Protein AF-A0A926CLF3-F1 (afdb_monomer)

Foldseek 3Di:
DDDDPPPPQPPAPPLCVVVPCLSVLQVVLDPDPLSNVLLSQLSVLCRVVLSVLSVVPDDPVLSVLLSVLSSQLSSVLSVCCVVPVVCSVPRSVVSLLVQLPVLHDDGDPDVDPVSVVSSSVSSPSSNVVVVVVVVPD

Solvent-accessible surface area (backbone atoms only — not comparable to full-atom values): 8177 Å² total; per-residue (Å²): 144,78,83,65,87,84,68,75,61,76,83,70,62,79,91,46,70,84,55,71,59,62,83,46,44,23,68,73,51,37,87,50,83,82,38,36,63,58,30,47,52,51,47,60,67,45,45,64,56,55,54,47,52,72,71,65,77,62,52,70,69,58,50,47,55,43,50,56,39,50,53,51,52,52,37,52,53,48,49,48,37,67,80,36,63,73,53,68,77,52,59,68,68,62,52,50,53,61,42,38,73,71,40,34,75,84,63,86,85,64,89,41,71,66,57,49,54,52,36,32,53,40,33,45,50,51,49,51,50,52,56,56,59,65,72,73,114

Secondary structure (DSSP, 8-state):
----TT-------GGGTTSTTTTTHHHHH-SSGGGHHHHHHHHHHHHHHHHHHHHTT--HHHHHHHHHHHHHHHHHHHHHHHH-GGGGGS-HHHHHHHHHTTTSPPPTT---HHHHHHHHHHHHHHHHHHHHHHTT-

Sequence (137 aa):
MALNPDSRGLALPAQLSWCRDLAEWPQSWMGDERDLVPGQRIVEYFTPFLLHLAGSGLTKKTIGKHVDNLWVLGGEIIRDLQETPKLRKKPVNELIDTLLENDGPLIYHCDSEEQQRSFESTCRKLRRYLNASATGA

pLDDT: mean 82.44, std 14.93, range [28.55, 93.94]

Structure (mmCIF, N/CA/C/O backbone):
data_AF-A0A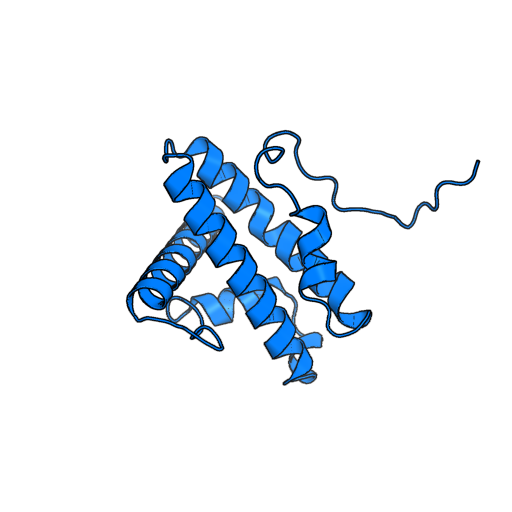926CLF3-F1
#
_entry.id   AF-A0A926CLF3-F1
#
loop_
_atom_site.group_PDB
_atom_site.id
_atom_site.type_symbol
_atom_site.label_atom_id
_atom_site.label_alt_id
_atom_site.label_comp_id
_atom_site.label_asym_id
_atom_site.label_entity_id
_atom_site.label_seq_id
_atom_site.pdbx_PDB_ins_code
_atom_site.Cartn_x
_atom_site.Cartn_y
_atom_site.Cartn_z
_atom_site.occupancy
_atom_site.B_iso_or_equiv
_atom_site.auth_seq_id
_atom_site.auth_comp_id
_atom_site.auth_asym_id
_atom_site.auth_atom_id
_atom_site.pdbx_PDB_model_num
ATOM 1 N N . MET A 1 1 ? -22.265 -8.783 -29.197 1.00 40.84 1 MET A N 1
ATOM 2 C CA . MET A 1 1 ? -21.859 -9.975 -28.428 1.00 40.84 1 MET A CA 1
ATOM 3 C C . MET A 1 1 ? -20.439 -10.332 -28.826 1.00 40.84 1 MET A C 1
ATOM 5 O O . MET A 1 1 ? -20.251 -10.881 -29.897 1.00 40.84 1 MET A O 1
ATOM 9 N N . ALA A 1 2 ? -19.473 -9.912 -28.010 1.00 28.55 2 ALA A N 1
ATOM 10 C CA . ALA A 1 2 ? -18.128 -10.474 -27.880 1.00 28.55 2 ALA A CA 1
ATOM 11 C C . ALA A 1 2 ? -17.471 -9.709 -26.721 1.00 28.55 2 ALA A C 1
ATOM 13 O O . ALA A 1 2 ? -16.859 -8.664 -26.916 1.00 28.55 2 ALA A O 1
ATOM 14 N N . LEU A 1 3 ? -17.731 -10.165 -25.493 1.00 34.22 3 LEU A N 1
ATOM 15 C CA . LEU A 1 3 ? -16.943 -9.750 -24.336 1.00 34.22 3 LEU A CA 1
ATOM 16 C C . LEU A 1 3 ? -15.541 -10.318 -24.547 1.00 34.22 3 LEU A C 1
ATOM 18 O O . LEU A 1 3 ? -15.386 -11.516 -24.777 1.00 34.22 3 LEU A O 1
ATOM 22 N N . ASN A 1 4 ? -14.551 -9.435 -24.542 1.00 34.44 4 ASN A N 1
ATOM 23 C CA . ASN A 1 4 ? -13.152 -9.784 -24.707 1.00 34.44 4 ASN A CA 1
ATOM 24 C C . ASN A 1 4 ? -12.712 -10.629 -23.487 1.00 34.44 4 ASN A C 1
ATOM 26 O O . ASN A 1 4 ? -12.852 -10.152 -22.360 1.00 34.44 4 ASN A O 1
ATOM 30 N N . PRO A 1 5 ? -12.214 -11.868 -23.652 1.00 43.22 5 PRO A N 1
ATOM 31 C CA . PRO A 1 5 ? -11.853 -12.730 -22.522 1.00 43.22 5 PRO A CA 1
ATOM 32 C C . PRO A 1 5 ? -10.560 -12.309 -21.797 1.00 43.22 5 PRO A C 1
ATOM 34 O O . PRO A 1 5 ? -10.250 -12.871 -20.749 1.00 43.22 5 PRO A O 1
ATOM 37 N N . ASP A 1 6 ? -9.842 -11.301 -22.304 1.00 40.44 6 ASP A N 1
ATOM 38 C CA . ASP A 1 6 ? -8.654 -10.714 -21.659 1.00 40.44 6 ASP A CA 1
ATOM 39 C C . ASP A 1 6 ? -8.958 -9.510 -20.755 1.00 40.44 6 ASP A C 1
ATOM 41 O O . ASP A 1 6 ? -8.068 -8.906 -20.163 1.00 40.44 6 ASP A O 1
ATOM 45 N N . SER A 1 7 ? -10.235 -9.186 -20.560 1.00 40.91 7 SER A N 1
ATOM 46 C CA . SER A 1 7 ? -10.665 -8.312 -19.472 1.00 40.91 7 SER A CA 1
ATOM 47 C C . SER A 1 7 ? -10.861 -9.140 -18.205 1.00 40.91 7 SER A C 1
ATOM 49 O O . SER A 1 7 ? -11.968 -9.228 -17.676 1.00 40.91 7 SER A O 1
ATOM 51 N N . ARG A 1 8 ? -9.786 -9.733 -17.670 1.00 48.91 8 ARG A N 1
ATOM 52 C CA . ARG A 1 8 ? -9.758 -10.072 -16.239 1.00 48.91 8 ARG A CA 1
ATOM 53 C C . ARG A 1 8 ? -9.668 -8.763 -15.455 1.00 48.91 8 ARG A C 1
ATOM 55 O O . ARG A 1 8 ? -8.658 -8.463 -14.834 1.00 48.91 8 ARG A O 1
ATOM 62 N N . GLY A 1 9 ? -10.722 -7.950 -15.540 1.00 49.75 9 GLY A N 1
ATOM 63 C CA . GLY A 1 9 ? -10.945 -6.892 -14.574 1.00 49.75 9 GLY A CA 1
ATOM 64 C C . GLY A 1 9 ? -10.895 -7.543 -13.202 1.00 49.75 9 GLY A C 1
ATOM 65 O O . GLY A 1 9 ? -11.458 -8.626 -13.023 1.00 49.75 9 GLY A O 1
ATOM 66 N N . LEU A 1 10 ? -10.153 -6.930 -12.283 1.00 55.97 10 LEU A N 1
ATOM 67 C CA . LEU A 1 10 ? -10.054 -7.362 -10.895 1.00 55.97 10 LEU A CA 1
ATOM 68 C C . LEU A 1 10 ? -11.455 -7.725 -10.391 1.00 55.97 10 LEU A C 1
ATOM 70 O O . LEU A 1 10 ? -12.305 -6.853 -10.213 1.00 55.97 10 LEU A O 1
ATOM 74 N N . ALA A 1 11 ? -11.718 -9.020 -10.212 1.00 59.66 11 ALA A N 1
ATOM 75 C CA . ALA A 1 11 ? -12.968 -9.487 -9.637 1.00 59.66 11 ALA A CA 1
ATOM 76 C C . ALA A 1 11 ? -12.892 -9.215 -8.134 1.00 59.66 11 ALA A C 1
ATOM 78 O O . ALA A 1 11 ? -12.460 -10.059 -7.350 1.00 59.66 11 ALA A O 1
ATOM 79 N N . LEU A 1 12 ? -13.228 -7.985 -7.745 1.00 61.72 12 LEU A N 1
ATOM 80 C CA . LEU A 1 12 ? -13.168 -7.569 -6.355 1.00 61.72 12 LEU A CA 1
ATOM 81 C C . LEU A 1 12 ? -14.244 -8.303 -5.539 1.00 61.72 12 LEU A C 1
ATOM 83 O O . LEU A 1 12 ? -15.390 -8.415 -5.987 1.00 61.72 12 LEU A O 1
ATOM 87 N N . PRO A 1 13 ? -13.919 -8.777 -4.325 1.00 65.56 13 PRO A N 1
ATOM 88 C CA . PRO A 1 13 ? -14.912 -9.348 -3.427 1.00 65.56 13 PRO A CA 1
ATOM 89 C C . PRO A 1 13 ? -16.046 -8.349 -3.165 1.00 65.56 13 PRO A C 1
ATOM 91 O O . PRO A 1 13 ? -15.790 -7.188 -2.848 1.00 65.56 13 PRO A O 1
ATOM 94 N N . ALA A 1 14 ? -17.305 -8.801 -3.189 1.00 65.25 14 ALA A N 1
ATOM 95 C CA . ALA A 1 14 ? -18.475 -7.954 -2.894 1.00 65.25 14 ALA A CA 1
ATOM 96 C C . ALA A 1 14 ? -18.398 -7.266 -1.508 1.00 65.25 14 ALA A C 1
ATOM 98 O O . ALA A 1 14 ? -18.999 -6.214 -1.270 1.00 65.25 14 ALA A O 1
ATOM 99 N N . GLN A 1 15 ? -17.604 -7.844 -0.602 1.00 65.75 15 GLN A N 1
ATOM 100 C CA . GLN A 1 15 ? -17.283 -7.327 0.730 1.00 65.75 15 GLN A CA 1
ATOM 101 C C . GLN A 1 15 ? -16.465 -6.024 0.709 1.00 65.75 15 GLN A C 1
ATOM 103 O O . GLN A 1 15 ? -16.390 -5.356 1.736 1.00 65.75 15 GLN A O 1
ATOM 108 N N . LEU A 1 16 ? -15.881 -5.646 -0.434 1.00 70.94 16 LEU A N 1
ATOM 109 C CA . LEU A 1 16 ? -15.154 -4.390 -0.642 1.00 70.94 16 LEU A CA 1
ATOM 110 C C . LEU A 1 16 ? -15.981 -3.334 -1.387 1.00 70.94 16 LEU A C 1
ATOM 112 O O . LEU A 1 16 ? -15.436 -2.326 -1.812 1.00 70.94 16 LEU A O 1
ATOM 116 N N . SER A 1 17 ? -17.302 -3.501 -1.497 1.00 69.38 17 SER A N 1
ATOM 117 C CA . SER A 1 17 ? -18.197 -2.518 -2.140 1.00 69.38 17 SER A CA 1
ATOM 118 C C . SER A 1 17 ? -18.160 -1.112 -1.516 1.00 69.38 17 SER A C 1
ATOM 120 O O . SER A 1 17 ? -18.571 -0.140 -2.147 1.00 69.38 17 SER A O 1
ATOM 122 N N . TRP A 1 18 ? -17.657 -0.987 -0.284 1.00 72.88 18 TRP A N 1
ATOM 123 C CA . TRP A 1 18 ? -17.410 0.290 0.391 1.00 72.88 18 TRP A CA 1
ATOM 124 C C . TRP A 1 18 ? -16.099 0.965 -0.044 1.00 72.88 18 TRP A C 1
ATOM 126 O O . TRP A 1 18 ? -15.971 2.180 0.098 1.00 72.88 18 TRP A O 1
ATOM 136 N N . CYS A 1 19 ? -15.139 0.199 -0.564 1.00 74.44 19 CYS A N 1
ATOM 137 C CA . CYS A 1 19 ? -13.892 0.686 -1.139 1.00 74.44 19 CYS A CA 1
ATOM 138 C C . CYS A 1 19 ? -14.175 1.026 -2.605 1.00 74.44 19 CYS A C 1
ATOM 140 O O . CYS A 1 19 ? -13.873 0.257 -3.520 1.00 74.44 19 CYS A O 1
ATOM 142 N N . ARG A 1 20 ? -14.879 2.148 -2.805 1.00 66.38 20 ARG A N 1
ATOM 143 C CA . ARG A 1 20 ? -15.137 2.661 -4.150 1.00 66.38 20 ARG A CA 1
ATOM 144 C C . ARG A 1 20 ? -13.801 2.901 -4.851 1.00 66.38 20 ARG A C 1
ATOM 146 O O . ARG A 1 20 ? -12.815 3.265 -4.218 1.00 66.38 20 ARG A O 1
ATOM 153 N N . ASP A 1 21 ? -13.792 2.605 -6.143 1.00 79.81 21 ASP A N 1
ATOM 154 C CA . ASP A 1 21 ? -12.700 2.918 -7.065 1.00 79.81 21 ASP A CA 1
ATOM 155 C C . ASP A 1 21 ? -11.460 2.014 -6.961 1.00 79.81 21 ASP A C 1
ATOM 157 O O . ASP A 1 21 ? -10.524 2.185 -7.730 1.00 79.81 21 ASP A O 1
ATOM 161 N N . LEU A 1 22 ? -11.463 0.964 -6.124 1.00 83.88 22 LEU A N 1
ATOM 162 C CA . LEU A 1 22 ? -10.347 0.001 -6.038 1.00 83.88 22 LEU A CA 1
ATOM 163 C C . LEU A 1 22 ? -9.999 -0.646 -7.397 1.00 83.88 22 LEU A C 1
ATOM 165 O O . LEU A 1 22 ? -8.839 -0.943 -7.671 1.00 83.88 22 LEU A O 1
ATOM 169 N N . ALA A 1 23 ? -10.994 -0.834 -8.270 1.00 83.81 23 ALA A N 1
ATOM 170 C CA . ALA A 1 23 ? -10.795 -1.337 -9.633 1.00 83.81 23 ALA A CA 1
ATOM 171 C C . ALA A 1 23 ? -10.183 -0.295 -10.591 1.00 83.81 23 ALA A C 1
ATOM 173 O O . ALA A 1 23 ? -9.659 -0.674 -11.635 1.00 83.81 23 ALA A O 1
ATOM 174 N N . GLU A 1 24 ? -10.258 0.989 -10.239 1.00 89.44 24 GLU A N 1
ATOM 175 C CA . GLU A 1 24 ? -9.757 2.135 -11.009 1.00 89.44 24 GLU A CA 1
ATOM 176 C C . GLU A 1 24 ? -8.393 2.632 -10.504 1.00 89.44 24 GLU A C 1
ATOM 178 O O . GLU A 1 24 ? -7.736 3.443 -11.163 1.00 89.44 24 GLU A O 1
ATOM 183 N N . TRP A 1 25 ? -7.939 2.150 -9.340 1.00 93.19 25 TRP A N 1
ATOM 184 C CA . TRP A 1 25 ? -6.631 2.486 -8.776 1.00 93.19 25 TRP A CA 1
ATOM 185 C C . TRP A 1 25 ? -5.475 2.260 -9.760 1.00 93.19 25 TRP A C 1
ATOM 187 O O . TRP A 1 25 ? -4.689 3.192 -9.935 1.00 93.19 25 TRP A O 1
ATOM 197 N N . PRO A 1 26 ? -5.373 1.111 -10.467 1.00 93.38 26 PRO A N 1
ATOM 198 C CA . PRO A 1 26 ? -4.283 0.893 -11.416 1.00 93.38 26 PRO A CA 1
ATOM 199 C C . PRO A 1 26 ? -4.234 1.964 -12.509 1.00 93.38 26 PRO A C 1
ATOM 201 O O . PRO A 1 26 ? -3.154 2.425 -12.859 1.00 93.38 26 PRO A O 1
ATOM 204 N N . GLN A 1 27 ? -5.392 2.389 -13.019 1.00 92.06 27 GLN A N 1
ATOM 205 C CA . GLN A 1 27 ? -5.517 3.427 -14.043 1.00 92.06 27 GLN A CA 1
ATOM 206 C C . GLN A 1 27 ? -5.185 4.814 -13.491 1.00 92.06 27 GLN A C 1
ATOM 208 O O . GLN A 1 27 ? -4.634 5.634 -14.215 1.00 92.06 27 GLN A O 1
ATOM 213 N N . SER A 1 28 ? -5.499 5.069 -12.221 1.00 92.56 28 SER A N 1
ATOM 214 C CA . SER A 1 28 ? -5.221 6.347 -11.561 1.00 92.56 28 SER A CA 1
ATOM 215 C C . SER A 1 28 ? -3.735 6.544 -11.250 1.00 92.56 28 SER A C 1
ATOM 217 O O . SER A 1 28 ? -3.258 7.674 -11.268 1.00 92.56 28 SER A O 1
ATOM 219 N N . TRP A 1 29 ? -2.995 5.467 -10.968 1.00 93.94 29 TRP A N 1
ATOM 220 C CA . TRP A 1 29 ? -1.541 5.525 -10.754 1.00 93.94 29 TRP A CA 1
ATOM 221 C C . TRP A 1 29 ? -0.731 5.472 -12.051 1.00 93.94 29 TRP A C 1
ATOM 223 O O . TRP A 1 29 ? 0.441 5.841 -12.064 1.00 93.94 29 TRP A O 1
ATOM 233 N N . MET A 1 30 ? -1.335 4.958 -13.124 1.00 92.00 30 MET A N 1
ATOM 234 C CA . MET A 1 30 ? -0.681 4.726 -14.405 1.00 92.00 30 MET A CA 1
ATOM 235 C C . MET A 1 30 ? -0.090 6.023 -14.977 1.00 92.00 30 MET A C 1
ATOM 237 O O . MET A 1 30 ? -0.823 6.970 -15.252 1.00 92.00 30 MET A O 1
ATOM 241 N N . GLY A 1 31 ? 1.219 6.038 -15.244 1.00 87.62 31 GLY A N 1
ATOM 242 C CA . GLY A 1 31 ? 1.815 7.054 -16.121 1.00 87.62 31 GLY A CA 1
ATOM 243 C C . GLY A 1 31 ? 1.781 6.618 -17.584 1.00 87.62 31 GLY A C 1
ATOM 244 O O . GLY A 1 31 ? 1.526 7.435 -18.466 1.00 87.62 31 GLY A O 1
ATOM 245 N N . ASP A 1 32 ? 1.981 5.322 -17.842 1.00 89.31 32 ASP A N 1
ATOM 246 C CA . ASP A 1 32 ? 1.775 4.695 -19.148 1.00 89.31 32 ASP A CA 1
ATOM 247 C C . ASP A 1 32 ? 1.236 3.259 -19.026 1.00 89.31 32 ASP A C 1
ATOM 249 O O . ASP A 1 32 ? 1.292 2.653 -17.959 1.00 89.31 32 ASP A O 1
ATOM 253 N N . GLU A 1 33 ? 0.739 2.681 -20.124 1.00 90.81 33 GLU A N 1
ATOM 254 C CA . GLU A 1 33 ? 0.053 1.375 -20.129 1.00 90.81 33 GLU A CA 1
ATOM 255 C C . GLU A 1 33 ? 0.845 0.222 -19.486 1.00 90.81 33 GLU A C 1
ATOM 257 O O . GLU A 1 33 ? 0.250 -0.749 -19.011 1.00 90.81 33 GLU A O 1
ATOM 262 N N . ARG A 1 34 ? 2.181 0.312 -19.419 1.00 89.88 34 ARG A N 1
ATOM 263 C CA . ARG A 1 34 ? 3.030 -0.719 -18.800 1.00 89.88 34 ARG A CA 1
ATOM 264 C C . ARG A 1 34 ? 2.851 -0.787 -17.287 1.00 89.88 34 ARG A C 1
ATOM 266 O O . ARG A 1 34 ? 3.222 -1.798 -16.692 1.00 89.88 34 ARG A O 1
ATOM 273 N N . ASP A 1 35 ? 2.288 0.250 -16.676 1.00 90.81 35 ASP A N 1
ATOM 274 C CA . ASP A 1 35 ? 2.047 0.330 -15.237 1.00 90.81 35 ASP A CA 1
ATOM 275 C C . ASP A 1 35 ? 0.718 -0.319 -14.824 1.00 90.81 35 ASP A C 1
ATOM 277 O O . ASP A 1 35 ? 0.533 -0.635 -13.650 1.00 90.81 35 ASP A O 1
ATOM 281 N N . LEU A 1 36 ? -0.181 -0.609 -15.77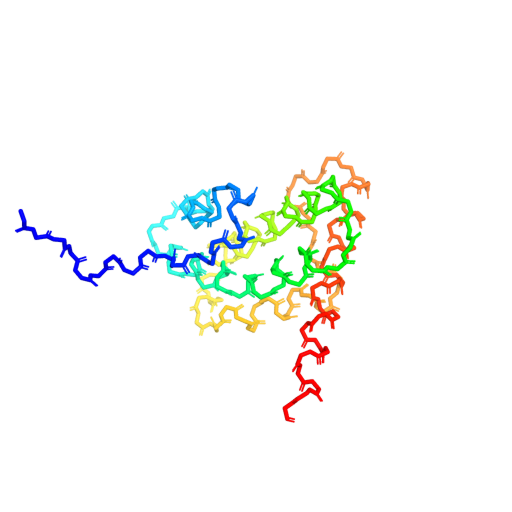5 1.00 91.75 36 LEU A N 1
ATOM 282 C CA . LEU A 1 36 ? -1.481 -1.223 -15.480 1.00 91.75 36 LEU A CA 1
ATOM 283 C C . LEU A 1 36 ? -1.345 -2.609 -14.859 1.00 91.75 36 LEU A C 1
ATOM 285 O O . LEU A 1 36 ? -2.003 -2.907 -13.864 1.00 91.75 36 LEU A O 1
ATOM 289 N N . VAL A 1 37 ? -0.495 -3.462 -15.436 1.00 91.12 37 VAL A N 1
ATOM 290 C CA . VAL A 1 37 ? -0.295 -4.826 -14.927 1.00 91.12 37 VAL A CA 1
ATOM 291 C C . VAL A 1 37 ? 0.324 -4.795 -13.523 1.00 91.12 37 VAL A C 1
ATOM 293 O O . VAL A 1 37 ? -0.252 -5.416 -12.629 1.00 91.12 37 VAL A O 1
ATOM 296 N N . PRO A 1 38 ? 1.424 -4.057 -13.259 1.00 91.19 38 PRO A N 1
ATOM 297 C CA . PRO A 1 38 ? 1.905 -3.834 -11.898 1.00 91.19 38 PRO A CA 1
ATOM 298 C C . PRO A 1 38 ? 0.833 -3.273 -10.957 1.00 91.19 38 PRO A C 1
ATOM 300 O O . PRO A 1 38 ? 0.660 -3.807 -9.865 1.00 91.19 38 PRO A O 1
ATOM 303 N N . GLY A 1 39 ? 0.063 -2.271 -11.390 1.00 92.56 39 GLY A N 1
ATOM 304 C CA . GLY A 1 39 ? -1.009 -1.667 -10.598 1.00 92.56 39 GLY A CA 1
ATOM 305 C C . GLY A 1 39 ? -2.083 -2.675 -10.190 1.00 92.56 39 GLY A C 1
ATOM 306 O O . GLY A 1 39 ? -2.476 -2.728 -9.027 1.00 92.56 39 GLY A O 1
ATOM 307 N N . GLN A 1 40 ? -2.503 -3.550 -11.108 1.00 92.31 40 GLN A N 1
ATOM 308 C CA . GLN A 1 40 ? -3.443 -4.630 -10.797 1.00 92.31 40 GLN A CA 1
ATOM 309 C C . GLN A 1 40 ? -2.866 -5.600 -9.764 1.00 92.31 40 GLN A C 1
ATOM 311 O O . GLN A 1 40 ? -3.558 -5.959 -8.813 1.00 92.31 40 GLN A O 1
ATOM 316 N N . ARG A 1 41 ? -1.586 -5.975 -9.892 1.00 91.25 41 ARG A N 1
ATOM 317 C CA . ARG A 1 41 ? -0.914 -6.845 -8.912 1.00 91.25 41 ARG A CA 1
ATOM 318 C C . ARG A 1 41 ? -0.824 -6.211 -7.529 1.00 91.25 41 ARG A C 1
ATOM 320 O O . ARG A 1 41 ? -0.994 -6.917 -6.540 1.00 91.25 41 ARG A O 1
ATOM 327 N N . ILE A 1 42 ? -0.594 -4.901 -7.448 1.00 92.62 42 ILE A N 1
ATOM 328 C CA . ILE A 1 42 ? -0.613 -4.161 -6.178 1.00 92.62 42 ILE A CA 1
ATOM 329 C C . ILE A 1 42 ? -2.005 -4.256 -5.537 1.00 92.62 42 ILE A C 1
ATOM 331 O O . ILE A 1 42 ? -2.118 -4.588 -4.358 1.00 92.62 42 ILE A O 1
ATOM 335 N N . VAL A 1 43 ? -3.075 -4.033 -6.309 1.00 92.12 43 VAL A N 1
ATOM 336 C CA . VAL A 1 43 ? -4.454 -4.143 -5.803 1.00 92.12 43 VAL A CA 1
ATOM 337 C C . VAL A 1 43 ? -4.774 -5.565 -5.331 1.00 92.12 43 VAL A C 1
ATOM 339 O O . VAL A 1 43 ? -5.328 -5.738 -4.242 1.00 92.12 43 VAL A O 1
ATOM 342 N N . GLU A 1 44 ? -4.395 -6.592 -6.099 1.00 90.44 44 GLU A N 1
ATOM 343 C CA . GLU A 1 44 ? -4.529 -7.999 -5.684 1.00 90.44 44 GLU A CA 1
ATOM 344 C C . GLU A 1 44 ? -3.814 -8.249 -4.352 1.00 90.44 44 GLU A C 1
ATOM 346 O O . GLU A 1 44 ? -4.377 -8.879 -3.459 1.00 90.44 44 GLU A O 1
ATOM 351 N N . TYR A 1 45 ? -2.607 -7.704 -4.192 1.00 90.50 45 TYR A N 1
ATOM 352 C CA . TYR A 1 45 ? -1.798 -7.860 -2.987 1.00 90.50 45 TYR A CA 1
ATOM 353 C C . TYR A 1 45 ? -2.405 -7.147 -1.764 1.00 90.50 45 TYR A C 1
ATOM 355 O O . TYR A 1 45 ? -2.373 -7.676 -0.654 1.00 90.50 45 TYR A O 1
ATOM 363 N N . PHE A 1 46 ? -3.020 -5.975 -1.944 1.00 91.81 46 PHE A N 1
ATOM 364 C CA . PHE A 1 46 ? -3.689 -5.246 -0.857 1.00 91.81 46 PHE A CA 1
ATOM 365 C C . PHE A 1 46 ? -5.060 -5.821 -0.479 1.00 91.81 46 PHE A C 1
ATOM 367 O O . PHE A 1 46 ? -5.514 -5.639 0.654 1.00 91.81 46 PHE A O 1
ATOM 374 N N . THR A 1 47 ? -5.725 -6.535 -1.389 1.00 90.62 47 THR A N 1
ATOM 375 C CA . THR A 1 47 ? -7.105 -7.018 -1.212 1.00 90.62 47 THR A CA 1
ATOM 376 C C . THR A 1 47 ? -7.318 -7.854 0.066 1.00 90.62 47 THR A C 1
ATOM 378 O O . THR A 1 47 ? -8.254 -7.547 0.814 1.00 90.62 47 THR A O 1
ATOM 381 N N . PRO A 1 48 ? -6.477 -8.854 0.408 1.00 91.19 48 PRO A N 1
ATOM 382 C CA . PRO A 1 48 ? -6.631 -9.618 1.650 1.00 91.19 48 PRO A CA 1
ATOM 383 C C . PRO A 1 48 ? -6.534 -8.748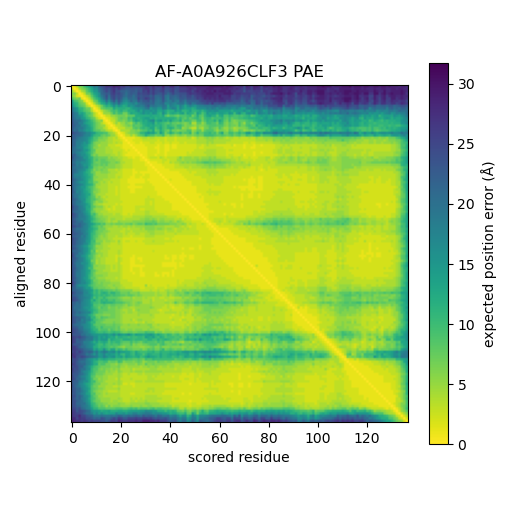 2.911 1.00 91.19 48 PRO A C 1
ATOM 385 O O . PRO A 1 48 ? -7.304 -8.924 3.859 1.00 91.19 48 PRO A O 1
ATOM 388 N N . PHE A 1 49 ? -5.640 -7.758 2.907 1.00 91.81 49 PHE A N 1
ATOM 389 C CA . PHE A 1 49 ? -5.495 -6.825 4.020 1.00 91.81 49 PHE A CA 1
ATOM 390 C C . PHE A 1 49 ? -6.712 -5.898 4.153 1.00 91.81 49 PHE A C 1
ATOM 392 O O . PHE A 1 49 ? -7.194 -5.676 5.264 1.00 91.81 49 PHE A O 1
ATOM 399 N N . LEU A 1 50 ? -7.273 -5.412 3.042 1.00 91.19 50 LEU A N 1
ATOM 400 C CA . LEU A 1 50 ? -8.511 -4.621 3.045 1.00 91.19 50 LEU A CA 1
ATOM 401 C C . LEU A 1 50 ? -9.695 -5.408 3.630 1.00 91.19 50 LEU A C 1
ATOM 403 O O . LEU A 1 50 ? -10.462 -4.873 4.434 1.00 91.19 50 LEU A O 1
ATOM 407 N N . LEU A 1 51 ? -9.812 -6.695 3.289 1.00 90.12 51 LEU A N 1
ATOM 408 C CA . LEU A 1 51 ? -10.808 -7.592 3.885 1.00 90.12 51 LEU A CA 1
ATOM 409 C C . LEU A 1 51 ? -10.575 -7.778 5.391 1.00 90.12 51 LEU A C 1
ATOM 411 O O . LEU A 1 51 ? -11.525 -7.740 6.175 1.00 90.12 51 LEU A O 1
ATOM 415 N N . HIS A 1 52 ? -9.317 -7.923 5.812 1.00 90.81 52 HIS A N 1
ATOM 416 C CA . HIS A 1 52 ? -8.966 -7.999 7.227 1.00 90.81 52 HIS A CA 1
ATOM 417 C C . HIS A 1 52 ? -9.340 -6.717 7.985 1.00 90.81 52 HIS A C 1
ATOM 419 O O . HIS A 1 52 ? -9.912 -6.794 9.073 1.00 90.81 52 HIS A O 1
ATOM 425 N N . LEU A 1 53 ? -9.096 -5.537 7.405 1.00 90.81 53 LEU A N 1
ATOM 426 C CA . LEU A 1 53 ? -9.500 -4.260 7.999 1.00 90.81 53 LEU A CA 1
ATOM 427 C C . LEU A 1 53 ? -11.018 -4.188 8.201 1.00 90.81 53 LEU A C 1
ATOM 429 O O . LEU A 1 53 ? -11.457 -3.790 9.282 1.00 90.81 53 LEU A O 1
ATOM 433 N N . ALA A 1 54 ? -11.808 -4.635 7.222 1.00 87.50 54 ALA A N 1
ATOM 434 C CA . ALA A 1 54 ? -13.265 -4.693 7.335 1.00 87.50 54 ALA A CA 1
ATOM 435 C C . ALA A 1 54 ? -13.743 -5.615 8.475 1.00 87.50 54 ALA A C 1
ATOM 437 O O . ALA A 1 54 ? -14.730 -5.304 9.141 1.00 87.50 54 ALA A O 1
ATOM 438 N N . GLY A 1 55 ? -13.029 -6.715 8.738 1.00 87.06 55 GLY A N 1
ATOM 439 C CA . GLY A 1 55 ? -13.328 -7.650 9.830 1.00 87.06 55 GLY A CA 1
ATOM 440 C C . GLY A 1 55 ? -12.758 -7.263 11.201 1.00 87.06 55 GLY A C 1
ATOM 441 O O . GLY A 1 55 ? -13.117 -7.870 12.204 1.00 87.06 55 GLY A O 1
ATOM 442 N N . SER A 1 56 ? -11.881 -6.258 11.275 1.00 86.06 56 SER A N 1
ATOM 443 C CA . SER A 1 56 ? -11.102 -5.933 12.486 1.00 86.06 56 SER A CA 1
ATOM 444 C C . SER A 1 56 ? -11.833 -5.080 13.537 1.00 86.06 56 SER A C 1
ATOM 446 O O . SER A 1 56 ? -11.235 -4.691 14.538 1.00 86.06 56 SER A O 1
ATOM 448 N N . GLY A 1 57 ? -13.112 -4.752 13.316 1.00 86.31 57 GLY A N 1
ATOM 449 C CA . GLY A 1 57 ? -13.918 -3.938 14.238 1.00 86.31 57 GLY A CA 1
ATOM 450 C C . GLY A 1 57 ? -13.567 -2.442 14.259 1.00 86.31 57 GLY A C 1
ATOM 451 O O . GLY A 1 57 ? -14.043 -1.706 15.122 1.00 86.31 57 GLY A O 1
ATOM 452 N N . LEU A 1 58 ? -12.737 -1.970 13.322 1.00 88.94 58 LEU A N 1
ATOM 453 C CA . LEU A 1 58 ? -12.388 -0.555 13.190 1.00 88.94 58 LEU A CA 1
ATOM 454 C C . LEU A 1 58 ? -13.578 0.286 12.720 1.00 88.94 58 LEU A C 1
ATOM 456 O O . LEU A 1 58 ? -14.461 -0.169 11.994 1.00 88.94 58 LEU A O 1
ATOM 460 N N . THR A 1 59 ? -13.562 1.570 13.083 1.00 90.44 59 THR A N 1
ATOM 461 C CA . THR A 1 59 ? -14.559 2.517 12.575 1.00 90.44 59 THR A CA 1
ATOM 462 C C . THR A 1 59 ? -14.381 2.741 11.071 1.00 90.44 59 THR A C 1
ATOM 464 O O . THR A 1 59 ? -13.258 2.724 10.561 1.00 90.44 59 THR A O 1
ATOM 467 N N . LYS A 1 60 ? -15.476 3.060 10.365 1.00 87.81 60 LYS A N 1
ATOM 468 C CA . LYS A 1 60 ? -15.439 3.404 8.930 1.00 87.81 60 LYS A CA 1
ATOM 469 C C . LYS A 1 60 ? -14.442 4.524 8.617 1.00 87.81 60 LYS A C 1
ATOM 471 O O . LYS A 1 60 ? -13.744 4.449 7.616 1.00 87.81 60 LYS A O 1
ATOM 476 N N . LYS A 1 61 ? -14.334 5.527 9.500 1.00 89.69 61 LYS A N 1
ATOM 477 C CA . LYS A 1 61 ? -13.377 6.638 9.364 1.00 89.69 61 LYS A CA 1
ATOM 478 C C . LYS A 1 61 ? -11.929 6.141 9.387 1.00 89.69 61 LYS A C 1
ATOM 480 O O . LYS A 1 61 ? -11.120 6.561 8.569 1.00 89.69 61 LYS A O 1
ATOM 485 N N . THR A 1 62 ? -11.602 5.241 10.315 1.00 90.19 62 THR A N 1
ATOM 486 C CA . THR A 1 62 ? -10.254 4.667 10.431 1.00 90.19 62 THR A CA 1
ATOM 487 C C . THR A 1 62 ? -9.924 3.756 9.253 1.00 90.19 62 THR A C 1
ATOM 489 O O . THR A 1 62 ? -8.810 3.811 8.743 1.00 90.19 62 THR A O 1
ATOM 492 N N . ILE A 1 63 ? -10.887 2.942 8.809 1.00 90.31 63 ILE A N 1
ATOM 493 C CA . ILE A 1 63 ? -10.727 2.095 7.622 1.00 90.31 63 ILE A CA 1
ATOM 494 C C . ILE A 1 63 ? -10.475 2.969 6.390 1.00 90.31 63 ILE A C 1
ATOM 496 O O . ILE A 1 63 ? -9.502 2.721 5.689 1.00 90.31 63 ILE A O 1
ATOM 500 N N . GLY A 1 64 ? -11.272 4.024 6.185 1.00 90.12 64 GLY A N 1
ATOM 501 C CA . GLY A 1 64 ? -11.075 4.990 5.099 1.00 90.12 64 GLY A CA 1
ATOM 502 C C . GLY A 1 64 ? -9.661 5.566 5.091 1.00 90.12 64 G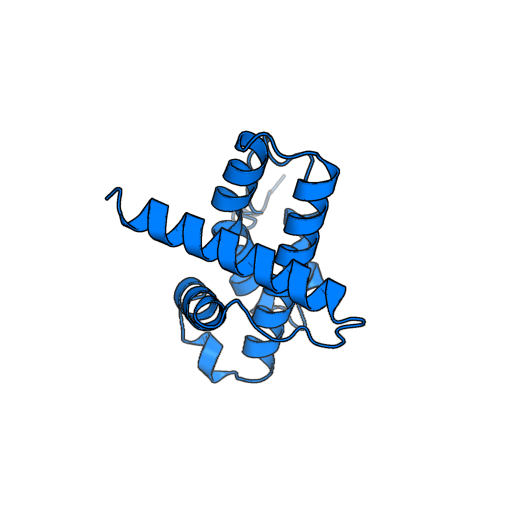LY A C 1
ATOM 503 O O . GLY A 1 64 ? -8.968 5.444 4.093 1.00 90.12 64 GLY A O 1
ATOM 504 N N . LYS A 1 65 ? -9.161 6.029 6.246 1.00 91.62 65 LYS A N 1
ATOM 505 C CA . LYS A 1 65 ? -7.784 6.543 6.350 1.00 91.62 65 LYS A CA 1
ATOM 506 C C . LYS A 1 65 ? -6.729 5.508 5.936 1.00 91.62 65 LYS A C 1
ATOM 508 O O . LYS A 1 65 ? -5.738 5.860 5.310 1.00 91.62 65 LYS A O 1
ATOM 513 N N . HIS A 1 66 ? -6.902 4.237 6.302 1.00 92.25 66 HIS A N 1
ATOM 514 C CA . HIS A 1 66 ? -5.987 3.176 5.868 1.00 92.25 66 HIS A CA 1
ATOM 515 C C . HIS A 1 66 ? -6.091 2.900 4.366 1.00 92.25 66 HIS A C 1
ATOM 517 O O . HIS A 1 66 ? -5.066 2.670 3.737 1.00 92.25 66 HIS A O 1
ATOM 523 N N . VAL A 1 67 ? -7.295 2.943 3.797 1.00 92.19 67 VAL A N 1
ATOM 524 C CA . VAL A 1 67 ? -7.511 2.804 2.352 1.00 92.19 67 VAL A CA 1
ATOM 525 C C . VAL A 1 67 ? -6.843 3.938 1.583 1.00 92.19 67 VAL A C 1
ATOM 527 O O . VAL A 1 67 ? -6.097 3.652 0.654 1.00 92.19 67 VAL A O 1
ATOM 530 N N . ASP A 1 68 ? -7.010 5.186 2.019 1.00 91.81 68 ASP A N 1
ATOM 531 C CA . ASP A 1 68 ? -6.357 6.346 1.402 1.00 91.81 68 ASP A CA 1
ATOM 532 C C . ASP A 1 68 ? -4.825 6.202 1.445 1.00 91.81 68 ASP A C 1
ATOM 534 O O . ASP A 1 68 ? -4.139 6.403 0.446 1.00 91.81 68 ASP A O 1
ATOM 538 N N . ASN A 1 69 ? -4.272 5.765 2.582 1.00 93.50 69 ASN A N 1
ATOM 539 C CA . ASN A 1 69 ? -2.829 5.530 2.707 1.00 93.50 69 ASN A CA 1
ATOM 540 C C . ASN A 1 69 ? -2.340 4.368 1.822 1.00 93.50 69 ASN A C 1
ATOM 542 O O . ASN A 1 69 ? -1.237 4.440 1.291 1.00 93.50 69 ASN A O 1
ATOM 546 N N . LEU A 1 70 ? -3.130 3.304 1.642 1.00 93.75 70 LEU A N 1
ATOM 547 C CA . LEU A 1 70 ? -2.794 2.224 0.703 1.00 93.75 70 LEU A CA 1
ATOM 548 C C . LEU A 1 70 ? -2.845 2.706 -0.747 1.00 93.75 70 LEU A C 1
ATOM 550 O O . LEU A 1 70 ? -2.018 2.281 -1.551 1.00 93.75 70 LEU A O 1
ATOM 554 N N . TRP A 1 71 ? -3.777 3.605 -1.069 1.00 93.44 71 TRP A N 1
ATOM 555 C CA . TRP A 1 71 ? -3.828 4.226 -2.385 1.00 93.44 71 TRP A CA 1
ATOM 556 C C . TRP A 1 71 ? -2.551 5.020 -2.678 1.00 93.44 71 TRP A C 1
ATOM 558 O O . TRP A 1 71 ? -1.948 4.838 -3.735 1.00 93.44 71 TRP A O 1
ATOM 568 N N . VAL A 1 72 ? -2.087 5.821 -1.712 1.00 92.62 72 VAL A N 1
ATOM 569 C CA . VAL A 1 72 ? -0.806 6.545 -1.802 1.00 92.62 72 VAL A CA 1
ATOM 570 C C . VAL A 1 72 ? 0.366 5.574 -1.960 1.00 92.62 72 VAL A C 1
ATOM 572 O O . VAL A 1 72 ? 1.193 5.763 -2.845 1.00 92.62 72 VAL A O 1
ATOM 575 N N . LEU A 1 73 ? 0.414 4.495 -1.168 1.00 93.06 73 LEU A N 1
ATOM 576 C CA . LEU A 1 73 ? 1.488 3.498 -1.248 1.00 93.06 73 LEU A CA 1
ATOM 577 C C . LEU A 1 73 ? 1.562 2.852 -2.639 1.00 93.06 73 LEU A C 1
ATOM 579 O O . LEU A 1 73 ? 2.653 2.661 -3.167 1.00 93.06 73 LEU A O 1
ATOM 583 N N . GLY A 1 74 ? 0.413 2.536 -3.241 1.00 93.19 74 GLY A N 1
ATOM 584 C CA . GLY A 1 74 ? 0.354 2.028 -4.612 1.00 93.19 74 GLY A CA 1
ATOM 585 C C . GLY A 1 74 ? 0.932 3.011 -5.630 1.00 93.19 74 GLY A C 1
ATOM 586 O O . GLY A 1 74 ? 1.720 2.609 -6.485 1.00 93.19 74 GLY A O 1
ATOM 587 N N . GLY A 1 75 ? 0.611 4.299 -5.488 1.00 92.88 75 GLY A N 1
ATOM 588 C CA . GLY A 1 75 ? 1.181 5.369 -6.308 1.00 92.88 75 GLY A CA 1
ATOM 589 C C . GLY A 1 75 ? 2.704 5.474 -6.186 1.00 92.88 75 GLY A C 1
ATOM 590 O O . GLY A 1 75 ? 3.384 5.534 -7.208 1.00 92.88 75 GLY A O 1
ATOM 591 N N . GLU A 1 76 ? 3.248 5.417 -4.966 1.00 92.38 76 GLU A N 1
ATOM 592 C CA . GLU A 1 76 ? 4.704 5.441 -4.734 1.00 92.38 76 GLU A CA 1
ATOM 593 C C . GLU A 1 76 ? 5.409 4.238 -5.381 1.00 92.38 76 GLU A C 1
ATOM 595 O O . GLU A 1 76 ? 6.448 4.393 -6.017 1.00 92.38 76 GLU A O 1
ATOM 600 N N . ILE A 1 77 ? 4.815 3.040 -5.326 1.00 91.25 77 ILE A N 1
ATOM 601 C CA . ILE A 1 77 ? 5.382 1.855 -5.992 1.00 91.25 77 ILE A CA 1
ATOM 602 C C . ILE A 1 77 ? 5.420 2.045 -7.513 1.00 91.25 77 ILE A C 1
ATOM 604 O O . ILE A 1 77 ? 6.423 1.727 -8.155 1.00 91.25 77 ILE A O 1
ATOM 608 N N . ILE A 1 78 ? 4.336 2.542 -8.118 1.00 92.81 78 ILE A N 1
ATOM 609 C CA . ILE A 1 78 ? 4.302 2.793 -9.567 1.00 92.81 78 ILE A CA 1
ATOM 610 C C . ILE A 1 78 ? 5.308 3.881 -9.954 1.00 92.81 78 ILE A C 1
ATOM 612 O O . ILE A 1 78 ? 6.024 3.727 -10.947 1.00 92.81 78 ILE A O 1
ATOM 616 N N . ARG A 1 79 ? 5.425 4.935 -9.145 1.00 90.75 79 ARG A N 1
ATOM 617 C CA . ARG A 1 79 ? 6.444 5.972 -9.311 1.00 90.75 79 ARG A CA 1
ATOM 618 C C . ARG A 1 79 ? 7.853 5.370 -9.304 1.00 90.75 79 ARG A C 1
ATOM 620 O O . ARG A 1 79 ? 8.606 5.607 -10.247 1.00 90.75 79 ARG A O 1
ATOM 627 N N . ASP A 1 80 ? 8.186 4.527 -8.328 1.00 89.00 80 ASP A N 1
ATOM 628 C CA . ASP A 1 80 ? 9.485 3.846 -8.251 1.00 89.00 80 ASP A CA 1
ATOM 629 C C . ASP A 1 80 ? 9.761 2.979 -9.491 1.00 89.00 80 ASP A C 1
ATOM 631 O O . ASP A 1 80 ? 10.878 2.958 -10.020 1.00 89.00 80 ASP A O 1
ATOM 635 N N . LEU A 1 81 ? 8.741 2.279 -10.004 1.00 90.31 81 LEU A N 1
ATOM 636 C CA . LEU A 1 81 ? 8.849 1.490 -11.237 1.00 90.31 81 LEU A CA 1
ATOM 637 C C . LEU A 1 81 ? 9.143 2.358 -12.469 1.00 90.31 81 LEU A C 1
ATOM 639 O O . LEU A 1 81 ? 9.865 1.913 -13.374 1.00 90.31 81 LEU A O 1
ATOM 643 N N . GLN A 1 82 ? 8.580 3.566 -12.527 1.00 89.75 82 GLN A N 1
ATOM 644 C CA . GLN A 1 82 ? 8.826 4.529 -13.598 1.00 89.75 82 GLN A CA 1
ATOM 645 C C . GLN A 1 82 ? 10.222 5.144 -13.499 1.00 89.75 82 GLN A C 1
ATOM 647 O O . GLN A 1 82 ? 10.953 5.133 -14.492 1.00 89.75 82 GLN A O 1
ATOM 652 N N . GLU A 1 83 ? 10.607 5.628 -12.318 1.00 89.25 83 GLU A N 1
ATOM 653 C CA . GLU A 1 83 ? 11.902 6.273 -12.075 1.00 89.25 83 GLU A CA 1
ATOM 654 C C . GLU A 1 83 ? 13.065 5.280 -12.177 1.00 89.25 83 GLU A C 1
ATOM 656 O O . GLU A 1 83 ? 14.139 5.615 -12.683 1.00 89.25 83 GLU A O 1
ATOM 661 N N . THR A 1 84 ? 12.840 4.026 -11.772 1.00 89.69 84 THR A N 1
ATOM 662 C CA . THR A 1 84 ? 13.846 2.963 -11.807 1.00 89.69 84 THR A CA 1
ATOM 663 C C . THR A 1 84 ? 13.369 1.771 -12.646 1.00 89.69 84 THR A C 1
ATOM 665 O O . THR A 1 84 ? 12.930 0.750 -12.110 1.00 89.69 84 THR A O 1
ATOM 668 N N . PRO A 1 85 ? 13.571 1.791 -13.982 1.00 84.50 85 PRO A N 1
ATOM 669 C CA . PRO A 1 85 ? 13.115 0.724 -14.880 1.00 84.50 85 PRO A CA 1
ATOM 670 C C . PRO A 1 85 ? 13.622 -0.684 -14.535 1.00 84.50 85 PRO A C 1
ATOM 672 O O . PRO A 1 85 ? 13.010 -1.679 -14.920 1.00 84.50 85 PRO A O 1
ATOM 675 N N . LYS A 1 86 ? 14.739 -0.799 -13.803 1.00 87.81 86 LYS A N 1
ATOM 676 C CA . LYS A 1 86 ? 15.276 -2.089 -13.338 1.00 87.81 86 LYS A CA 1
ATOM 677 C C . LYS A 1 86 ? 14.341 -2.792 -12.347 1.00 87.81 86 LYS A C 1
ATOM 679 O O . LYS A 1 86 ? 14.344 -4.021 -12.317 1.00 87.81 86 LYS A O 1
ATOM 684 N N . LEU A 1 87 ? 13.540 -2.045 -11.581 1.00 86.38 87 LEU A N 1
ATOM 685 C CA . LEU A 1 87 ? 12.595 -2.600 -10.608 1.00 86.38 87 LEU A CA 1
ATOM 686 C C . LEU A 1 87 ? 11.452 -3.363 -11.279 1.00 86.38 87 LEU A C 1
ATOM 688 O O . LEU A 1 87 ? 10.956 -4.318 -10.698 1.00 86.38 87 LEU A O 1
ATOM 692 N N . ARG A 1 88 ? 11.121 -3.062 -12.543 1.00 84.12 88 ARG A N 1
ATOM 693 C CA . ARG A 1 88 ? 10.108 -3.811 -13.313 1.00 84.12 88 ARG A CA 1
ATOM 694 C C . ARG A 1 88 ? 10.462 -5.287 -13.542 1.00 84.12 88 ARG A C 1
ATOM 696 O O . ARG A 1 88 ? 9.607 -6.061 -13.955 1.00 84.12 88 ARG A O 1
ATOM 703 N N . LYS A 1 89 ? 11.718 -5.685 -13.303 1.00 85.81 89 LYS A N 1
ATOM 704 C CA . LYS A 1 89 ? 12.148 -7.093 -13.351 1.00 85.81 89 LYS A CA 1
ATOM 705 C C . LYS A 1 89 ? 11.855 -7.848 -12.056 1.00 85.81 89 LYS A C 1
ATOM 707 O O . LYS A 1 89 ? 11.908 -9.075 -12.060 1.00 85.81 89 LYS A O 1
ATOM 712 N N . LYS A 1 90 ? 11.613 -7.129 -10.961 1.00 86.56 90 LYS A N 1
ATOM 713 C CA . LYS A 1 90 ? 11.282 -7.709 -9.665 1.00 86.56 90 LYS A CA 1
ATOM 714 C C . LYS A 1 90 ? 9.778 -7.956 -9.580 1.00 86.56 90 LYS A C 1
ATOM 716 O O . LYS A 1 90 ? 9.000 -7.194 -10.159 1.00 86.56 90 LYS A O 1
ATOM 721 N N . PRO A 1 91 ? 9.350 -9.004 -8.869 1.00 86.12 91 PRO A N 1
ATOM 722 C CA . PRO A 1 91 ? 7.938 -9.218 -8.628 1.00 86.12 91 PRO A CA 1
ATOM 723 C C . PRO A 1 91 ? 7.414 -8.165 -7.629 1.00 86.12 91 PRO A C 1
ATOM 725 O O . PRO A 1 91 ? 8.131 -7.713 -6.737 1.00 86.12 91 PRO A O 1
ATOM 728 N N . VAL A 1 92 ? 6.159 -7.741 -7.803 1.00 85.25 92 VAL A N 1
ATOM 729 C CA . VAL A 1 92 ? 5.551 -6.621 -7.052 1.00 85.25 92 VAL A CA 1
ATOM 730 C C . VAL A 1 92 ? 5.534 -6.860 -5.541 1.00 85.25 92 VAL A C 1
ATOM 732 O O . VAL A 1 92 ? 5.743 -5.928 -4.774 1.00 85.25 92 VAL A O 1
ATOM 735 N N . ASN A 1 93 ? 5.335 -8.102 -5.107 1.00 82.75 93 ASN A N 1
ATOM 736 C CA . ASN A 1 93 ? 5.406 -8.478 -3.696 1.00 82.75 93 ASN A CA 1
ATOM 737 C C . ASN A 1 93 ? 6.783 -8.181 -3.080 1.00 82.75 93 ASN A C 1
ATOM 739 O O . ASN A 1 93 ? 6.830 -7.586 -2.015 1.00 82.75 93 ASN A O 1
ATOM 743 N N . GLU A 1 94 ? 7.887 -8.504 -3.765 1.00 86.19 94 GLU A N 1
ATOM 744 C CA . GLU A 1 94 ? 9.244 -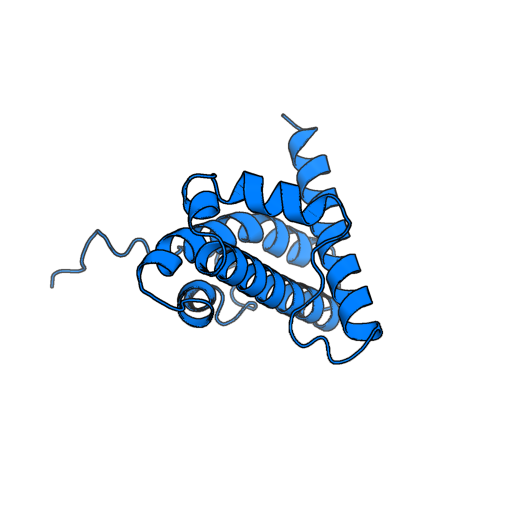8.212 -3.271 1.00 86.19 94 GLU A CA 1
ATOM 745 C C . GLU A 1 94 ? 9.479 -6.699 -3.148 1.00 86.19 94 GLU A C 1
ATOM 747 O O . GLU A 1 94 ? 10.123 -6.242 -2.204 1.00 86.19 94 GLU A O 1
ATOM 752 N N . LEU A 1 95 ? 8.935 -5.909 -4.080 1.00 86.25 95 LEU A N 1
ATOM 753 C CA . LEU A 1 95 ? 9.010 -4.447 -4.019 1.00 86.25 95 LEU A CA 1
ATOM 754 C C . LEU A 1 95 ? 8.255 -3.903 -2.804 1.00 86.25 95 LEU A C 1
ATOM 756 O O . LEU A 1 95 ? 8.802 -3.094 -2.060 1.00 86.25 95 LEU A O 1
ATOM 760 N N . ILE A 1 96 ? 7.028 -4.381 -2.584 1.00 86.06 96 ILE A N 1
ATOM 761 C CA . ILE A 1 96 ? 6.214 -4.001 -1.426 1.00 86.06 96 ILE A CA 1
ATOM 762 C C . ILE A 1 96 ? 6.923 -4.398 -0.130 1.00 86.06 96 ILE A C 1
ATOM 764 O O . ILE A 1 96 ? 7.055 -3.566 0.762 1.00 86.06 96 ILE A O 1
ATOM 768 N N . ASP A 1 97 ? 7.431 -5.626 -0.034 1.00 83.69 97 ASP A N 1
ATOM 769 C CA . ASP A 1 97 ? 8.130 -6.110 1.157 1.00 83.69 97 ASP A CA 1
ATOM 770 C C . ASP A 1 97 ? 9.359 -5.248 1.469 1.00 83.69 97 ASP A C 1
ATOM 772 O O . ASP A 1 97 ? 9.516 -4.810 2.608 1.00 83.69 97 ASP A O 1
ATOM 776 N N . THR A 1 98 ? 10.160 -4.918 0.446 1.00 85.50 98 THR A N 1
ATOM 777 C CA . THR A 1 98 ? 11.335 -4.037 0.572 1.00 85.50 98 THR A CA 1
ATOM 778 C C . THR A 1 98 ? 10.939 -2.646 1.081 1.00 85.50 98 THR A C 1
ATOM 780 O O . THR A 1 98 ? 11.570 -2.104 1.986 1.00 85.50 98 THR A O 1
ATOM 783 N N . LEU A 1 99 ? 9.868 -2.061 0.536 1.00 84.44 99 LEU A N 1
ATOM 784 C CA . LEU A 1 99 ? 9.379 -0.742 0.954 1.00 84.44 99 LEU A CA 1
ATOM 785 C C . LEU A 1 99 ? 8.854 -0.741 2.394 1.00 84.44 99 LEU A C 1
ATOM 787 O O . LEU A 1 99 ? 8.977 0.256 3.106 1.00 84.44 99 LEU A O 1
ATOM 791 N N . LEU A 1 100 ? 8.288 -1.859 2.844 1.00 85.62 100 LEU A N 1
ATOM 792 C CA . LEU A 1 100 ? 7.753 -2.008 4.193 1.00 85.62 100 LEU A CA 1
ATOM 793 C C . LEU A 1 100 ? 8.831 -2.281 5.259 1.00 85.62 100 LEU A C 1
ATOM 795 O O . LEU A 1 100 ? 8.513 -2.207 6.450 1.00 85.62 100 LEU A O 1
ATOM 799 N N . GLU A 1 101 ? 10.085 -2.573 4.889 1.00 79.69 101 GLU A N 1
ATOM 800 C CA . GLU A 1 101 ? 11.164 -2.867 5.850 1.00 79.69 101 GLU A CA 1
ATOM 801 C C . GLU A 1 101 ? 11.406 -1.717 6.842 1.00 79.69 101 GLU A C 1
ATOM 803 O O . GLU A 1 101 ? 11.618 -1.975 8.031 1.00 79.69 101 GLU A O 1
ATOM 808 N N . ASN A 1 102 ? 11.291 -0.467 6.379 1.00 75.94 102 ASN A N 1
ATOM 809 C CA . ASN A 1 102 ? 11.559 0.753 7.149 1.00 75.94 102 ASN A CA 1
ATOM 810 C C . ASN A 1 102 ? 10.282 1.535 7.500 1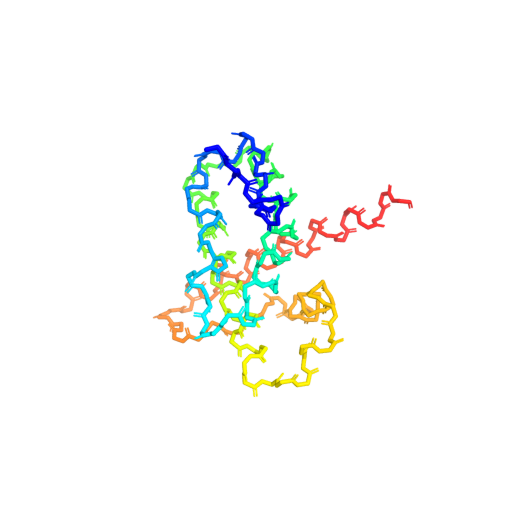.00 75.94 102 ASN A C 1
ATOM 812 O O . ASN A 1 102 ? 10.254 2.753 7.396 1.00 75.94 102 ASN A O 1
ATOM 816 N N . ASP A 1 103 ? 9.210 0.837 7.885 1.00 75.75 103 ASP A N 1
ATOM 817 C CA . ASP A 1 103 ? 7.893 1.430 8.186 1.00 75.75 103 ASP A CA 1
ATOM 818 C C . ASP A 1 103 ? 7.215 2.146 6.990 1.00 75.75 103 ASP A C 1
ATOM 820 O O . ASP A 1 103 ? 6.181 2.784 7.176 1.00 75.75 103 ASP A O 1
ATOM 824 N N . GLY A 1 104 ? 7.708 1.954 5.761 1.00 79.62 104 GLY A N 1
ATOM 825 C CA . GLY A 1 104 ? 7.154 2.517 4.523 1.00 79.62 104 GLY A CA 1
ATOM 826 C C . GLY A 1 104 ? 8.012 3.637 3.911 1.00 79.62 104 GLY A C 1
ATOM 827 O O . GLY A 1 104 ? 8.911 4.160 4.569 1.00 79.62 104 GLY A O 1
ATOM 828 N N . PRO A 1 105 ? 7.754 4.025 2.647 1.00 83.25 105 PRO A N 1
ATOM 829 C CA . PRO A 1 105 ? 8.448 5.141 2.008 1.00 83.25 105 PRO A CA 1
ATOM 830 C C . PRO A 1 105 ? 8.038 6.506 2.586 1.00 83.25 105 PRO A C 1
ATOM 832 O O . PRO A 1 105 ? 6.996 6.665 3.231 1.00 83.25 105 PRO A O 1
ATOM 835 N N . LEU A 1 106 ? 8.852 7.527 2.309 1.00 84.38 106 LEU A N 1
ATOM 836 C CA . LEU A 1 106 ? 8.428 8.917 2.469 1.00 84.38 106 LEU A CA 1
ATOM 837 C C . LEU A 1 106 ? 7.448 9.264 1.349 1.00 84.38 106 LEU A C 1
ATOM 839 O O . LEU A 1 106 ? 7.754 9.027 0.185 1.00 84.38 106 LEU A O 1
ATOM 843 N N . ILE A 1 107 ? 6.293 9.830 1.699 1.00 84.69 107 ILE A N 1
ATOM 844 C CA . ILE A 1 107 ? 5.279 10.203 0.709 1.00 84.69 107 ILE A CA 1
ATOM 845 C C . ILE A 1 107 ? 5.795 11.372 -0.136 1.00 84.69 107 ILE A C 1
ATOM 847 O O . ILE A 1 107 ? 6.214 12.404 0.407 1.00 84.69 107 ILE A O 1
ATOM 851 N N . TYR A 1 108 ? 5.725 11.249 -1.462 1.00 78.12 108 TYR A N 1
ATOM 852 C CA . TYR A 1 108 ? 6.010 12.364 -2.351 1.00 78.12 108 TYR A CA 1
ATOM 853 C C . TYR A 1 108 ? 4.935 13.452 -2.187 1.00 78.12 108 TYR A C 1
ATOM 855 O O . TYR A 1 108 ? 3.743 13.166 -2.230 1.00 78.12 108 TYR A O 1
ATOM 863 N N . HIS A 1 109 ? 5.348 14.708 -1.976 1.00 77.75 109 HIS A N 1
ATOM 864 C CA . HIS A 1 109 ? 4.459 15.813 -1.571 1.00 77.75 109 HIS A CA 1
ATOM 865 C C . HIS A 1 109 ? 3.716 15.582 -0.243 1.00 77.75 109 HIS A C 1
ATOM 867 O O . HIS A 1 109 ? 2.547 15.924 -0.108 1.00 77.75 109 HIS A O 1
ATOM 873 N N . CYS A 1 110 ? 4.389 15.016 0.760 1.00 79.62 110 CYS A N 1
ATOM 874 C CA . CYS A 1 110 ? 3.831 14.958 2.107 1.00 79.62 110 CYS A CA 1
ATOM 875 C C . CYS A 1 110 ? 3.538 16.371 2.648 1.00 79.62 110 CYS A C 1
ATOM 877 O O . CYS A 1 110 ? 4.455 17.174 2.835 1.00 79.62 110 CYS A O 1
ATOM 879 N N . ASP A 1 111 ? 2.266 16.661 2.927 1.00 77.44 111 ASP A N 1
ATOM 880 C CA . ASP A 1 111 ? 1.807 17.985 3.357 1.00 77.44 111 ASP A CA 1
ATOM 881 C C . ASP A 1 111 ? 2.004 18.206 4.867 1.00 77.44 111 ASP A C 1
ATOM 883 O O . ASP A 1 111 ? 1.943 19.337 5.355 1.00 77.44 111 ASP A O 1
ATOM 887 N N . SER A 1 112 ? 2.216 17.132 5.646 1.00 87.31 112 SER A N 1
ATOM 888 C CA . SER A 1 112 ? 2.425 17.221 7.098 1.00 87.31 112 SER A CA 1
ATOM 889 C C . SER A 1 112 ? 3.059 15.974 7.726 1.00 87.31 112 SER A C 1
ATOM 891 O O . SER A 1 112 ? 2.848 14.843 7.291 1.00 87.31 112 SER A O 1
ATOM 893 N N . GLU A 1 113 ? 3.725 16.153 8.871 1.00 88.31 113 GLU A N 1
ATOM 894 C CA . GLU A 1 113 ? 4.205 15.027 9.687 1.00 88.31 113 GLU A CA 1
ATOM 895 C C . GLU A 1 113 ? 3.069 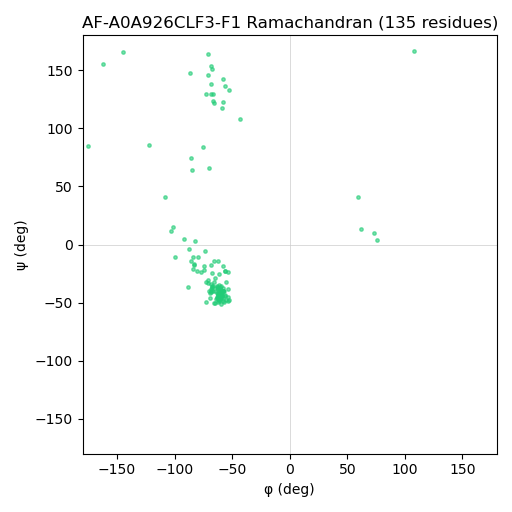14.122 10.202 1.00 88.31 113 GLU A C 1
ATOM 897 O O . GLU A 1 113 ? 3.298 12.956 10.522 1.00 88.31 113 GLU A O 1
ATOM 902 N N . GLU A 1 114 ? 1.846 14.643 10.347 1.00 88.00 114 GLU A N 1
ATOM 903 C CA . GLU A 1 114 ? 0.693 13.834 10.756 1.00 88.00 114 GLU A CA 1
ATOM 904 C C . GLU A 1 114 ? 0.276 12.865 9.642 1.00 88.00 114 GLU A C 1
ATOM 906 O O . GLU A 1 114 ? -0.031 11.698 9.912 1.00 88.00 114 GLU A O 1
ATOM 911 N N . GLN A 1 115 ? 0.304 13.329 8.391 1.00 86.75 115 GLN A N 1
ATOM 912 C CA . GLN A 1 115 ? 0.051 12.500 7.218 1.00 86.75 115 GLN A CA 1
ATOM 913 C C . GLN A 1 115 ? 1.100 11.391 7.113 1.00 86.75 115 GLN A C 1
ATOM 915 O O . GLN A 1 115 ? 0.722 10.219 7.054 1.00 86.75 115 GLN A O 1
ATOM 920 N N . GLN A 1 116 ? 2.391 11.733 7.222 1.00 90.12 116 GLN A N 1
ATOM 921 C CA . GLN A 1 116 ? 3.477 10.747 7.210 1.00 90.12 116 GLN A CA 1
ATOM 922 C C . GLN A 1 116 ? 3.309 9.706 8.326 1.00 90.12 116 GLN A C 1
ATOM 924 O O . GLN A 1 116 ? 3.304 8.505 8.065 1.00 90.12 116 GLN A O 1
ATOM 929 N N . ARG A 1 117 ? 3.056 10.138 9.570 1.00 90.06 117 ARG A N 1
ATOM 930 C CA . ARG A 1 117 ? 2.840 9.215 10.701 1.00 90.06 117 ARG A CA 1
ATOM 931 C C . ARG A 1 117 ? 1.637 8.297 10.497 1.00 90.06 117 ARG A C 1
ATOM 933 O O . ARG A 1 117 ? 1.652 7.134 10.913 1.00 90.06 117 ARG A O 1
ATOM 940 N N . SER A 1 118 ? 0.570 8.802 9.881 1.00 90.62 118 SER A N 1
ATOM 941 C CA . SER A 1 118 ? -0.595 7.985 9.541 1.00 90.62 118 SER A CA 1
ATOM 942 C C . SER A 1 118 ? -0.276 6.938 8.475 1.00 90.62 118 SER A C 1
ATOM 944 O O . SER A 1 118 ? -0.755 5.800 8.559 1.00 90.62 118 SER A O 1
ATOM 946 N N . PHE A 1 119 ? 0.514 7.322 7.482 1.00 92.25 119 PHE A N 1
ATOM 947 C CA . PHE A 1 119 ? 0.959 6.446 6.415 1.00 92.25 119 PHE A CA 1
ATOM 948 C C . PHE A 1 119 ? 1.871 5.337 6.950 1.00 92.25 119 PHE A C 1
ATOM 950 O O . PHE A 1 119 ? 1.558 4.160 6.777 1.00 92.25 119 PHE A O 1
ATOM 957 N N . GLU A 1 120 ? 2.891 5.686 7.737 1.00 91.56 120 GLU A N 1
ATOM 958 C CA . GLU A 1 120 ? 3.783 4.730 8.412 1.00 91.56 120 GLU A CA 1
ATOM 959 C C . GLU A 1 120 ? 3.012 3.761 9.319 1.00 91.56 120 GLU A C 1
ATOM 961 O O . GLU A 1 120 ? 3.269 2.558 9.371 1.00 91.56 120 GLU A O 1
ATOM 966 N N . SER A 1 121 ? 1.997 4.262 10.031 1.00 92.50 121 SER A N 1
ATOM 967 C CA . SER A 1 121 ? 1.097 3.420 10.825 1.00 92.50 121 SER A CA 1
ATOM 968 C C . SER A 1 121 ? 0.364 2.381 9.967 1.00 92.50 121 SER A C 1
ATOM 970 O O . SER A 1 121 ? 0.220 1.225 10.375 1.00 92.50 121 SER A O 1
ATOM 972 N N . THR A 1 122 ? -0.061 2.763 8.760 1.00 93.75 122 THR A N 1
ATOM 973 C CA . THR A 1 122 ? -0.710 1.853 7.807 1.00 93.75 122 THR A CA 1
ATOM 974 C C . THR A 1 122 ? 0.281 0.822 7.270 1.00 93.75 122 THR A C 1
ATOM 976 O O . THR A 1 122 ? -0.019 -0.371 7.321 1.00 93.75 122 THR A O 1
ATOM 979 N N . CYS A 1 123 ? 1.478 1.250 6.866 1.00 92.75 123 CYS A N 1
ATOM 980 C CA . CYS A 1 123 ? 2.554 0.375 6.395 1.00 92.75 123 CYS A CA 1
ATOM 981 C C . CYS A 1 123 ? 2.952 -0.664 7.453 1.00 92.75 123 CYS A C 1
ATOM 983 O O . CYS A 1 123 ? 2.974 -1.865 7.177 1.00 92.75 123 CYS A O 1
ATOM 985 N N . ARG A 1 124 ? 3.137 -0.248 8.712 1.00 91.38 124 ARG A N 1
ATOM 986 C CA . ARG A 1 124 ? 3.386 -1.175 9.830 1.00 91.38 124 ARG A CA 1
ATOM 987 C C . ARG A 1 124 ? 2.277 -2.196 10.018 1.00 91.38 124 ARG A C 1
ATOM 989 O O . ARG A 1 124 ? 2.549 -3.354 10.334 1.00 91.38 124 ARG A O 1
ATOM 996 N N . LYS A 1 125 ? 1.020 -1.780 9.870 1.00 92.19 125 LYS A N 1
ATOM 997 C CA . LYS A 1 125 ? -0.134 -2.668 10.034 1.00 92.19 125 LYS A CA 1
ATOM 998 C C . LYS A 1 125 ? -0.221 -3.689 8.904 1.00 92.19 125 LYS A C 1
ATOM 1000 O O . LYS A 1 125 ? -0.450 -4.861 9.192 1.00 92.19 125 LYS A O 1
ATOM 1005 N N . LEU A 1 126 ? 0.029 -3.259 7.667 1.00 91.94 126 LEU A N 1
ATOM 1006 C CA . LEU A 1 126 ? 0.144 -4.141 6.510 1.00 91.94 126 LEU A CA 1
ATOM 1007 C C . LEU A 1 126 ? 1.277 -5.154 6.719 1.00 91.94 126 LEU A C 1
ATOM 1009 O O . LEU A 1 126 ? 1.029 -6.352 6.672 1.00 91.94 126 LEU A O 1
ATOM 1013 N N . ARG A 1 127 ? 2.483 -4.703 7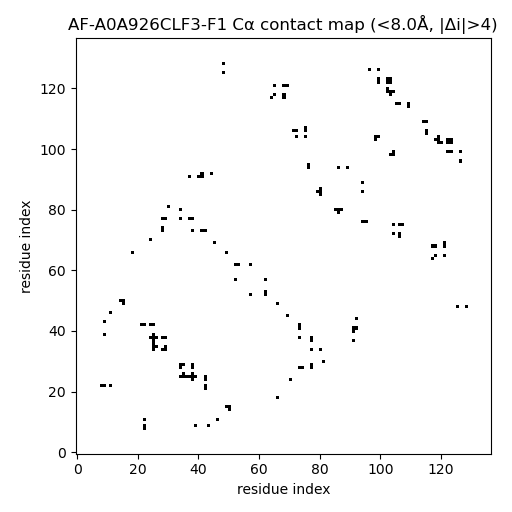.083 1.00 90.94 127 ARG A N 1
ATOM 1014 C CA . ARG A 1 127 ? 3.619 -5.593 7.376 1.00 90.94 127 ARG A CA 1
ATOM 1015 C C . ARG A 1 127 ? 3.305 -6.615 8.468 1.00 90.94 127 ARG A C 1
ATOM 1017 O O . ARG A 1 127 ? 3.615 -7.793 8.328 1.00 90.94 127 ARG A O 1
ATOM 1024 N N . ARG A 1 128 ? 2.665 -6.188 9.562 1.00 90.44 128 ARG A N 1
ATOM 1025 C CA . ARG A 1 128 ? 2.233 -7.102 10.636 1.00 90.44 128 ARG A CA 1
ATOM 1026 C C . ARG A 1 128 ? 1.238 -8.142 10.132 1.00 90.44 128 ARG A C 1
ATOM 1028 O O . ARG A 1 128 ? 1.359 -9.303 10.509 1.00 90.44 128 ARG A O 1
ATOM 1035 N N . TYR A 1 129 ? 0.281 -7.738 9.299 1.00 90.88 129 TYR A N 1
ATOM 1036 C CA . TYR A 1 129 ? -0.675 -8.653 8.680 1.00 90.88 129 TYR A CA 1
ATOM 1037 C C . TYR A 1 129 ? 0.030 -9.683 7.786 1.00 90.88 129 TYR A C 1
ATOM 1039 O O . TYR A 1 129 ? -0.214 -10.879 7.933 1.00 90.88 129 TYR A O 1
ATOM 1047 N N . LEU A 1 130 ? 0.965 -9.236 6.943 1.00 87.62 130 LEU A N 1
ATOM 1048 C CA . LEU A 1 130 ? 1.750 -10.102 6.062 1.00 87.62 130 LEU A CA 1
ATOM 1049 C C . LEU A 1 130 ? 2.589 -11.110 6.863 1.00 87.62 130 LEU A C 1
ATOM 1051 O O . LEU A 1 130 ? 2.485 -12.314 6.631 1.00 87.62 130 LEU A O 1
ATOM 1055 N N . ASN A 1 131 ? 3.315 -10.656 7.888 1.00 86.50 131 ASN A N 1
ATOM 1056 C CA . ASN A 1 131 ? 4.112 -11.532 8.757 1.00 86.50 131 ASN A CA 1
ATOM 1057 C C . ASN A 1 131 ? 3.253 -12.550 9.527 1.00 86.50 131 ASN A C 1
ATOM 1059 O O . ASN A 1 131 ? 3.655 -13.702 9.700 1.00 86.50 131 ASN A O 1
ATOM 1063 N N . ALA A 1 132 ? 2.065 -12.143 9.986 1.00 83.81 132 ALA A N 1
ATOM 1064 C CA . ALA A 1 132 ? 1.130 -13.048 10.649 1.00 83.81 132 ALA A CA 1
ATOM 1065 C C . ALA A 1 132 ? 0.576 -14.099 9.674 1.00 83.81 132 ALA A C 1
ATOM 1067 O O . ALA A 1 132 ? 0.440 -15.261 10.046 1.00 83.81 132 ALA A O 1
ATOM 1068 N N . SER A 1 133 ? 0.313 -13.714 8.421 1.00 72.31 133 SER A N 1
ATOM 1069 C CA . SER A 1 133 ? -0.138 -14.642 7.378 1.00 72.31 133 SER A CA 1
ATOM 1070 C C . SER A 1 133 ? 0.956 -15.611 6.910 1.00 72.31 133 SER A C 1
ATOM 1072 O O . SER A 1 133 ? 0.650 -16.756 6.597 1.00 72.31 133 SER A O 1
ATOM 1074 N N . ALA A 1 134 ? 2.229 -15.201 6.947 1.00 65.00 134 ALA A N 1
ATOM 1075 C CA . ALA A 1 134 ? 3.376 -16.042 6.596 1.00 65.00 134 ALA A CA 1
ATOM 1076 C C . ALA A 1 134 ? 3.721 -17.096 7.669 1.00 65.00 134 ALA A C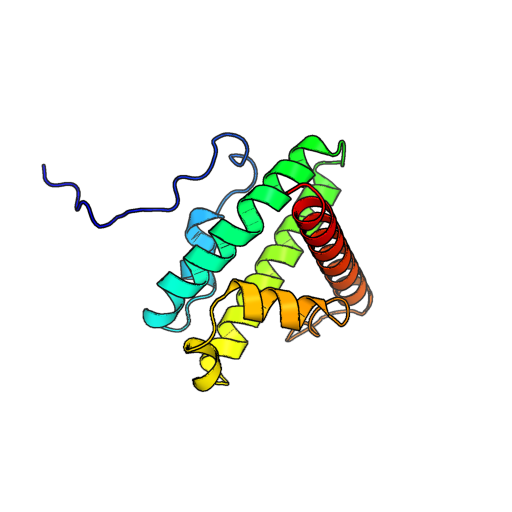 1
ATOM 1078 O O . ALA A 1 134 ? 4.339 -18.107 7.361 1.00 65.00 134 ALA A O 1
ATOM 1079 N N . THR A 1 135 ? 3.305 -16.878 8.922 1.00 52.88 135 THR A N 1
ATOM 1080 C CA . THR A 1 135 ? 3.563 -17.793 10.054 1.00 52.88 135 THR A CA 1
ATOM 1081 C C . THR A 1 135 ? 2.488 -18.890 10.185 1.00 52.88 135 THR A C 1
ATOM 1083 O O . THR A 1 135 ? 2.594 -19.765 11.037 1.00 52.88 135 THR A O 1
ATOM 1086 N N . GLY A 1 136 ? 1.438 -18.854 9.354 1.00 45.69 136 GLY A N 1
ATOM 1087 C CA . GLY A 1 136 ? 0.330 -19.817 9.367 1.00 45.69 136 GLY A CA 1
ATOM 1088 C C . GLY A 1 136 ? 0.360 -20.874 8.256 1.00 45.69 136 GLY A C 1
ATOM 1089 O O . GLY A 1 136 ? -0.665 -21.525 8.057 1.00 45.69 136 GLY A O 1
ATOM 1090 N N . ALA A 1 137 ? 1.474 -21.006 7.525 1.00 39.12 137 ALA A N 1
ATOM 1091 C CA . ALA A 1 137 ? 1.679 -22.008 6.473 1.00 39.12 137 ALA A CA 1
ATOM 1092 C C . ALA A 1 137 ? 2.561 -23.168 6.955 1.00 39.12 137 ALA A C 1
ATOM 1094 O O . ALA A 1 137 ? 3.571 -22.889 7.642 1.00 39.12 137 ALA A O 1
#

Radius of gyration: 15.22 Å; Cα contacts (8 Å, |Δi|>4): 95; chains: 1; bounding box: 37×40×43 Å

Mean predicted aligned error: 7.35 Å